Protein AF-A0A0B1RZV7-F1 (afdb_monomer_lite)

Secondary structure (DSSP, 8-state):
------SSSS--B---EESS-GGGTT-TT----EEEEEBTTT--EEEEE-SSTTS-EEEEEE-HHHHHTTT-EEEEEEEE-TTS-EEEEEEE-TTS-EEEEEEEEEEPPSSTT---EEE-----TT---------

InterPro domains:
  IPR008826 Selenium-binding protein [PF05694] (2-108)
  IPR008826 Selenium-binding protein [PTHR23300] (2-108)

Radius of gyration: 15.54 Å; chains: 1; bounding box: 46×25×46 Å

Foldseek 3Di:
DDDEDDPDPPFAQAEKEFLDDCLQVVDPVDDRFWIWTQRFPQQKIWIWGPNDVNDIYTDDIDHNVVQQVVQFGRFHDWYAHNQSKIKTWTQGGNVRHGPHTWIWIFDDDPDPPDDGDGGGDTPDPPDDPPDDDDD

Structure (mmCIF, N/CA/C/O backbone):
data_AF-A0A0B1RZV7-F1
#
_entry.id   AF-A0A0B1RZV7-F1
#
loop_
_atom_site.group_PDB
_atom_site.id
_atom_site.type_symbol
_atom_site.label_atom_id
_atom_site.label_alt_id
_atom_site.label_comp_id
_atom_site.label_asym_id
_atom_site.label_entity_id
_atom_site.label_seq_id
_atom_site.pdbx_PDB_ins_code
_atom_site.Cartn_x
_atom_site.Cartn_y
_atom_site.Cartn_z
_atom_site.occupancy
_atom_site.B_iso_or_equiv
_atom_site.auth_seq_id
_atom_site.auth_comp_id
_atom_site.auth_asym_id
_atom_site.auth_atom_id
_atom_site.pdbx_PDB_model_num
ATOM 1 N N . LEU A 1 1 ? -3.651 5.299 -23.240 1.00 76.56 1 LEU A N 1
ATOM 2 C CA . LEU A 1 1 ? -3.867 5.532 -21.798 1.00 76.56 1 LEU A CA 1
ATOM 3 C C . LEU A 1 1 ? -3.963 4.164 -21.140 1.00 76.56 1 LEU A C 1
ATOM 5 O O . LEU A 1 1 ? -4.674 3.335 -21.692 1.00 76.56 1 LEU A O 1
ATOM 9 N N . SER A 1 2 ? -3.241 3.925 -20.047 1.00 91.94 2 SER A N 1
ATOM 10 C CA . SER A 1 2 ? -3.402 2.733 -19.201 1.00 91.94 2 SER A CA 1
ATOM 11 C C . SER A 1 2 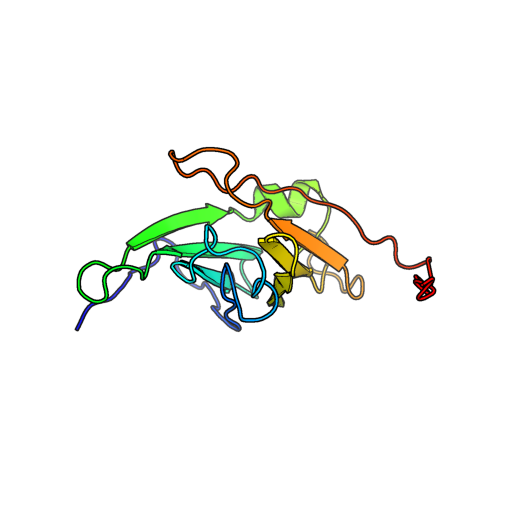? -4.251 3.109 -17.979 1.00 91.94 2 SER A C 1
ATOM 13 O O . SER A 1 2 ? -4.231 4.270 -17.561 1.00 91.94 2 SER A O 1
ATOM 15 N N . ARG A 1 3 ? -5.036 2.167 -17.455 1.00 93.44 3 ARG A N 1
ATOM 16 C CA . ARG A 1 3 ? -5.940 2.339 -16.308 1.00 93.44 3 ARG A CA 1
ATOM 17 C C . ARG A 1 3 ? -5.917 1.055 -15.486 1.00 93.44 3 ARG A C 1
ATOM 19 O O . ARG A 1 3 ? -5.836 -0.025 -16.058 1.00 93.44 3 ARG A O 1
ATOM 26 N N . VAL A 1 4 ? -6.025 1.198 -14.170 1.00 95.19 4 VAL A N 1
ATOM 27 C CA . VAL A 1 4 ? -6.217 0.085 -13.239 1.00 95.19 4 VAL A CA 1
ATOM 28 C C . VAL A 1 4 ? -7.611 0.216 -12.647 1.00 95.19 4 VAL A C 1
ATOM 30 O O . VAL A 1 4 ? -7.952 1.272 -12.115 1.00 95.19 4 VAL A O 1
ATOM 33 N N . ASP A 1 5 ? -8.416 -0.831 -12.788 1.00 95.19 5 ASP A N 1
ATOM 34 C CA . ASP A 1 5 ? -9.727 -0.940 -12.155 1.00 95.19 5 ASP A CA 1
ATOM 35 C C . ASP A 1 5 ? -9.583 -1.703 -10.840 1.00 95.19 5 ASP A C 1
ATOM 37 O O . ASP A 1 5 ? -9.027 -2.803 -10.814 1.00 95.19 5 ASP A O 1
ATOM 41 N N . PHE A 1 6 ? -10.059 -1.107 -9.748 1.00 95.69 6 PHE A N 1
ATOM 42 C CA . PHE A 1 6 ? -10.070 -1.765 -8.448 1.00 95.69 6 PHE A CA 1
ATOM 43 C C . PHE A 1 6 ? -11.293 -2.679 -8.318 1.00 95.69 6 PHE A C 1
ATOM 45 O O . PHE A 1 6 ? -12.358 -2.349 -8.843 1.00 95.69 6 PHE A O 1
ATOM 52 N N . PRO A 1 7 ? -11.150 -3.838 -7.651 1.00 94.94 7 PRO A N 1
ATOM 53 C CA . PRO A 1 7 ? -12.195 -4.858 -7.614 1.00 94.94 7 PRO A CA 1
ATOM 54 C C . PRO A 1 7 ? -13.367 -4.511 -6.688 1.00 94.94 7 PRO A C 1
ATOM 56 O O . PRO A 1 7 ? -14.423 -5.129 -6.807 1.00 94.94 7 PRO A O 1
ATOM 59 N N . HIS A 1 8 ? -13.189 -3.553 -5.775 1.00 96.19 8 HIS A N 1
ATOM 60 C CA . HIS A 1 8 ? -14.166 -3.226 -4.741 1.00 96.19 8 HIS A CA 1
ATOM 61 C C . HIS A 1 8 ? -14.831 -1.874 -5.002 1.00 96.19 8 HIS A C 1
ATOM 63 O O . HIS A 1 8 ? -14.203 -0.918 -5.459 1.00 96.19 8 HIS A O 1
ATOM 69 N N . GLU A 1 9 ? -16.125 -1.796 -4.705 1.00 93.44 9 GLU A N 1
ATOM 70 C CA . GLU A 1 9 ? -16.883 -0.553 -4.802 1.00 93.44 9 GLU A CA 1
ATOM 71 C C . GLU A 1 9 ? -16.708 0.304 -3.547 1.00 93.44 9 GLU A C 1
ATOM 73 O O . GLU A 1 9 ? -16.459 -0.198 -2.454 1.00 93.44 9 GLU A O 1
ATOM 78 N N . SER A 1 10 ? -16.932 1.610 -3.700 1.00 91.81 10 SER A N 1
ATOM 79 C CA . SER A 1 10 ? -16.941 2.590 -2.605 1.00 91.81 10 SER A CA 1
ATOM 80 C C . SER A 1 10 ? -15.602 2.818 -1.899 1.00 91.81 10 SER A C 1
ATOM 82 O O . SER A 1 10 ? -15.590 3.516 -0.893 1.00 91.81 10 SER A O 1
ATOM 84 N N . ASP A 1 11 ? -14.485 2.320 -2.432 1.00 96.25 11 ASP A N 1
ATOM 85 C CA . ASP A 1 11 ? -13.154 2.671 -1.933 1.00 96.25 11 ASP A CA 1
ATOM 86 C C . ASP A 1 11 ? -12.832 4.151 -2.169 1.00 96.25 11 ASP A C 1
ATOM 88 O O . ASP A 1 11 ? -12.844 4.642 -3.302 1.00 9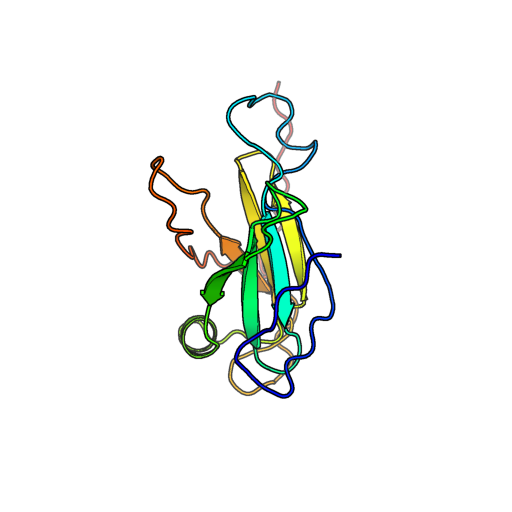6.25 11 ASP A O 1
ATOM 92 N N . GLU A 1 12 ? -12.487 4.862 -1.097 1.00 96.06 12 GLU A N 1
ATOM 93 C CA . GLU A 1 12 ? -12.022 6.246 -1.154 1.00 96.06 12 GLU A CA 1
ATOM 94 C C . GLU A 1 12 ? -10.492 6.299 -1.208 1.00 96.06 12 GLU A C 1
ATOM 96 O O . GLU A 1 12 ? -9.821 6.477 -0.189 1.00 96.06 12 GLU A O 1
ATOM 101 N N . VAL A 1 13 ? -9.919 6.172 -2.408 1.00 95.06 13 VAL A N 1
ATOM 102 C CA . VAL A 1 13 ? -8.490 6.460 -2.614 1.00 95.06 13 VAL A CA 1
ATOM 103 C C . VAL A 1 13 ? -8.250 7.946 -2.350 1.00 95.06 13 VAL A C 1
ATOM 105 O O . VAL A 1 13 ? -8.663 8.796 -3.140 1.00 95.06 13 VAL A O 1
ATOM 108 N N . HIS A 1 14 ? -7.587 8.253 -1.236 1.00 90.62 14 HIS A N 1
ATOM 109 C CA . HIS A 1 14 ? -7.487 9.623 -0.727 1.00 90.62 14 HIS A CA 1
ATOM 110 C C . HIS A 1 14 ? -6.086 10.220 -0.922 1.00 90.62 14 HIS A C 1
ATOM 112 O O . HIS A 1 14 ? -5.909 11.257 -1.565 1.00 90.62 14 HIS A O 1
ATOM 118 N N . HIS A 1 15 ? -5.062 9.530 -0.419 1.00 95.38 15 HIS A N 1
ATOM 119 C CA . HIS A 1 15 ? -3.654 9.869 -0.625 1.00 95.38 15 HIS A CA 1
ATOM 120 C C . HIS A 1 15 ? -2.926 8.752 -1.375 1.00 95.38 15 HIS A C 1
ATOM 122 O O . HIS A 1 15 ? -3.402 7.626 -1.486 1.00 95.38 15 HIS A O 1
ATOM 128 N N . SER A 1 16 ? -1.733 9.068 -1.878 1.00 94.62 16 SER A N 1
ATOM 129 C CA . SER A 1 16 ? -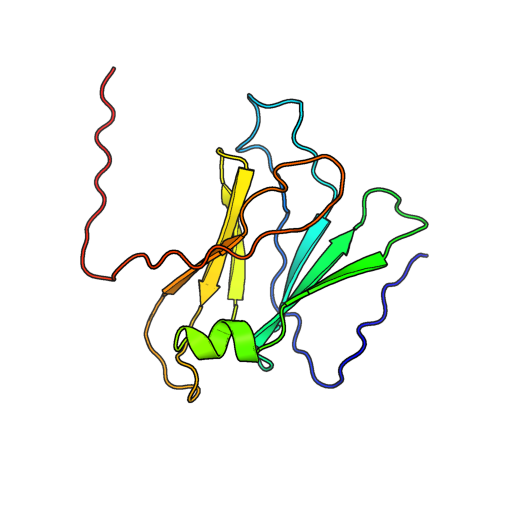0.857 8.106 -2.544 1.00 94.62 16 SER A CA 1
ATOM 130 C C . SER A 1 16 ? 0.591 8.294 -2.108 1.00 94.62 16 SER A C 1
ATOM 132 O O . SER A 1 16 ? 1.064 9.429 -2.020 1.00 94.62 16 SER A O 1
ATOM 134 N N . GLY A 1 17 ? 1.303 7.190 -1.909 1.00 93.25 17 GLY A N 1
ATOM 135 C CA . GLY A 1 17 ? 2.739 7.157 -1.648 1.00 93.25 17 GLY A CA 1
ATOM 136 C C . GLY A 1 17 ? 3.493 6.326 -2.680 1.00 93.25 17 GLY A C 1
ATOM 137 O O . GLY A 1 17 ? 2.904 5.588 -3.466 1.00 93.25 17 GLY A O 1
ATOM 138 N N . TRP A 1 18 ? 4.817 6.433 -2.662 1.00 92.19 18 TRP A N 1
ATOM 139 C CA . TRP A 1 18 ? 5.707 5.600 -3.472 1.00 92.19 18 TRP A CA 1
ATOM 140 C C . TRP A 1 18 ? 6.370 4.532 -2.611 1.00 92.19 18 TRP A C 1
ATOM 142 O O . TRP A 1 18 ? 6.737 4.810 -1.471 1.00 92.19 18 TRP A O 1
ATOM 152 N N . ASN A 1 19 ? 6.625 3.356 -3.186 1.00 86.69 19 ASN A N 1
ATOM 153 C CA . ASN A 1 19 ? 7.419 2.316 -2.524 1.00 86.69 19 ASN A CA 1
ATOM 154 C C . ASN A 1 19 ? 8.880 2.734 -2.272 1.00 86.69 19 ASN A C 1
ATOM 156 O O . ASN A 1 19 ? 9.545 2.213 -1.387 1.00 86.69 19 ASN A O 1
ATOM 160 N N . THR A 1 20 ? 9.415 3.658 -3.071 1.00 86.12 20 THR A N 1
ATOM 161 C CA . THR A 1 20 ? 10.791 4.153 -2.948 1.00 86.12 20 THR A CA 1
ATOM 162 C C . THR A 1 20 ? 10.873 5.600 -3.418 1.00 86.12 20 THR A C 1
ATOM 164 O O . THR A 1 20 ? 10.292 5.989 -4.437 1.00 86.12 20 THR A O 1
ATOM 167 N N . CYS A 1 21 ? 11.651 6.416 -2.713 1.00 83.94 21 CYS A N 1
ATOM 168 C CA . CYS A 1 21 ? 11.899 7.805 -3.079 1.00 83.94 21 CYS A CA 1
ATOM 169 C C . CYS A 1 21 ? 13.367 8.203 -2.901 1.00 83.94 21 CYS A C 1
ATOM 171 O O . CYS A 1 21 ? 14.240 7.356 -2.737 1.00 83.94 21 CYS A O 1
ATOM 173 N N . SER A 1 22 ? 13.653 9.503 -2.991 1.00 84.62 22 SER A N 1
ATOM 174 C CA . SER A 1 22 ? 15.011 10.042 -2.868 1.00 84.62 22 SER A CA 1
ATOM 175 C C . SER A 1 22 ? 15.652 9.785 -1.502 1.00 84.62 22 SER A C 1
ATOM 177 O O . SER A 1 22 ? 16.869 9.883 -1.397 1.00 84.62 22 SER A O 1
ATOM 179 N N . SER A 1 23 ? 14.879 9.415 -0.474 1.00 81.19 23 SER A N 1
ATOM 180 C CA . SER A 1 23 ? 15.414 8.957 0.816 1.00 81.19 23 SER A CA 1
ATOM 181 C C . SER A 1 23 ? 16.320 7.727 0.677 1.00 81.19 23 SER A C 1
ATOM 183 O O . SER A 1 23 ? 17.243 7.558 1.466 1.00 81.19 23 SER A O 1
ATOM 185 N N . CYS A 1 24 ? 16.115 6.909 -0.359 1.00 80.44 24 CYS A N 1
ATOM 186 C CA . CYS A 1 24 ? 16.883 5.696 -0.646 1.00 80.44 24 CYS A CA 1
ATOM 187 C C . CYS A 1 24 ? 18.123 5.944 -1.530 1.00 80.44 24 CYS A C 1
ATOM 189 O O . CYS A 1 24 ? 18.586 5.020 -2.196 1.00 80.44 24 CYS A O 1
ATOM 191 N N . PHE A 1 25 ? 18.662 7.171 -1.592 1.00 80.25 25 PHE A N 1
ATOM 192 C CA . PHE A 1 25 ? 19.695 7.548 -2.576 1.00 80.25 25 PHE A CA 1
ATOM 193 C C . PHE A 1 25 ? 20.943 6.641 -2.576 1.00 80.25 25 PHE A C 1
ATOM 195 O O . PHE A 1 25 ? 21.588 6.488 -3.610 1.00 80.25 25 PHE A O 1
ATOM 202 N N . GLY A 1 26 ? 21.280 6.037 -1.431 1.00 80.44 26 GLY A N 1
ATOM 203 C CA . GLY A 1 26 ? 22.433 5.146 -1.273 1.00 80.44 26 GLY A CA 1
ATOM 204 C C . GLY A 1 26 ? 22.199 3.703 -1.729 1.00 80.44 26 GLY A C 1
ATOM 205 O O . GLY A 1 26 ? 23.133 2.905 -1.705 1.00 80.44 26 GLY A O 1
ATOM 206 N N . ASN A 1 27 ? 20.979 3.343 -2.140 1.00 80.94 27 ASN A N 1
ATOM 207 C CA . ASN A 1 27 ? 20.624 1.977 -2.503 1.00 80.94 27 ASN A CA 1
ATOM 208 C C . ASN A 1 27 ? 20.047 1.893 -3.924 1.00 80.94 27 ASN A C 1
ATOM 210 O O . ASN A 1 27 ? 18.837 1.934 -4.134 1.00 80.94 27 ASN A O 1
ATOM 214 N N . ALA A 1 28 ? 20.932 1.689 -4.903 1.00 82.94 28 ALA A N 1
ATOM 215 C CA . ALA A 1 28 ? 20.575 1.579 -6.320 1.00 82.94 28 ALA A CA 1
ATOM 216 C C . ALA A 1 28 ? 19.731 0.336 -6.676 1.00 82.94 28 ALA A C 1
ATOM 218 O O . ALA A 1 28 ? 19.233 0.240 -7.796 1.00 82.94 28 ALA A O 1
ATOM 219 N N . SER A 1 29 ? 19.581 -0.626 -5.756 1.00 82.00 29 SER A N 1
ATOM 220 C CA . SER A 1 29 ? 18.712 -1.789 -5.978 1.00 82.00 29 SER A CA 1
ATOM 221 C C . SER A 1 29 ? 17.226 -1.464 -5.811 1.00 82.00 29 SER A C 1
ATOM 223 O O . SER A 1 29 ? 16.384 -2.185 -6.345 1.00 82.00 29 SER A O 1
ATOM 225 N N . LEU A 1 30 ? 16.897 -0.374 -5.110 1.00 81.50 30 LEU A N 1
ATOM 226 C CA . LEU A 1 30 ? 15.523 0.060 -4.898 1.00 81.50 30 LEU A CA 1
ATOM 227 C C . LEU A 1 30 ? 15.060 0.931 -6.064 1.00 81.50 30 LEU A C 1
ATOM 229 O O . LEU A 1 30 ? 15.746 1.862 -6.490 1.00 81.50 30 LEU A O 1
ATOM 233 N N . LYS A 1 31 ? 13.866 0.636 -6.577 1.00 84.94 31 LYS A N 1
ATOM 234 C CA . LYS A 1 31 ? 13.264 1.361 -7.693 1.00 84.94 31 LYS A CA 1
ATOM 235 C C . LYS A 1 31 ? 11.875 1.849 -7.325 1.00 84.94 31 LYS A C 1
ATOM 237 O O . LYS A 1 31 ? 11.098 1.146 -6.682 1.00 84.94 31 LYS A O 1
ATOM 242 N N . ARG A 1 32 ? 11.554 3.048 -7.804 1.00 89.31 32 ARG A N 1
ATOM 243 C CA . ARG A 1 32 ? 10.219 3.635 -7.717 1.00 89.31 32 ARG A CA 1
ATOM 244 C C . ARG A 1 32 ? 9.331 3.029 -8.799 1.00 89.31 32 ARG A C 1
ATOM 246 O O . ARG A 1 32 ? 9.272 3.548 -9.908 1.00 89.31 32 ARG A O 1
ATOM 253 N N . THR A 1 33 ? 8.701 1.908 -8.480 1.00 91.00 33 THR A N 1
ATOM 254 C CA . THR A 1 33 ? 7.899 1.118 -9.427 1.00 91.00 33 THR A CA 1
ATOM 255 C C . THR A 1 33 ? 6.475 0.887 -8.958 1.00 91.00 33 THR A C 1
ATOM 257 O O . THR A 1 33 ? 5.657 0.462 -9.765 1.00 91.00 33 THR A O 1
ATOM 260 N N . HIS A 1 34 ? 6.156 1.183 -7.693 1.00 92.31 34 HIS A N 1
ATOM 261 C CA . HIS A 1 34 ? 4.829 0.931 -7.144 1.00 92.31 34 HIS A CA 1
ATOM 262 C C . HIS A 1 34 ? 4.247 2.149 -6.444 1.00 92.31 34 HIS A C 1
ATOM 264 O O . HIS A 1 34 ? 4.931 2.841 -5.680 1.00 92.31 34 HIS A O 1
ATOM 270 N N . LEU A 1 35 ? 2.957 2.359 -6.685 1.00 94.62 35 LEU A N 1
ATOM 271 C CA . LEU A 1 35 ? 2.121 3.275 -5.930 1.00 94.62 35 LEU A CA 1
ATOM 272 C C . LEU A 1 35 ? 1.449 2.527 -4.784 1.00 94.62 35 LEU A C 1
ATOM 274 O O . LEU A 1 35 ? 0.907 1.440 -4.975 1.00 94.62 35 LEU A O 1
ATOM 278 N N . ILE A 1 36 ? 1.480 3.147 -3.611 1.00 94.19 36 ILE A N 1
ATOM 279 C CA . IL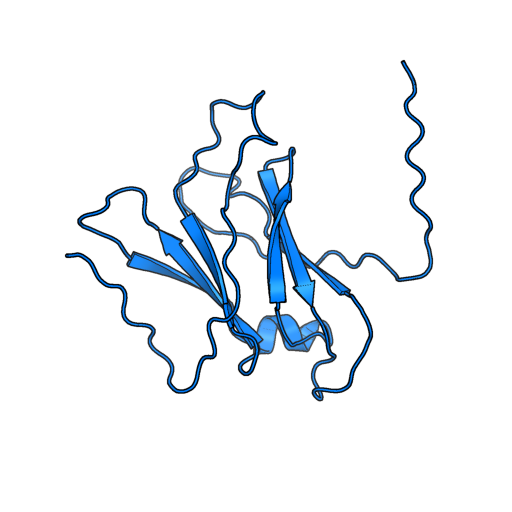E A 1 36 ? 0.807 2.701 -2.395 1.00 94.19 36 ILE A CA 1
ATOM 280 C C . ILE A 1 36 ? -0.418 3.584 -2.224 1.00 94.19 36 ILE A C 1
ATOM 282 O O . ILE A 1 36 ? -0.280 4.805 -2.117 1.00 94.19 36 ILE A O 1
ATOM 286 N N . LEU A 1 37 ? -1.599 2.976 -2.229 1.00 96.31 37 LEU A N 1
ATOM 287 C CA . LEU A 1 37 ? -2.881 3.671 -2.287 1.00 96.31 37 LEU A CA 1
ATOM 288 C C . LEU A 1 37 ? -3.754 3.276 -1.086 1.00 96.31 37 LEU A C 1
ATOM 290 O O . LEU A 1 37 ? -4.525 2.317 -1.170 1.00 96.31 37 LEU A O 1
ATOM 294 N N . PRO A 1 38 ? -3.612 3.987 0.044 1.00 95.81 38 PRO A N 1
ATOM 295 C CA . PRO A 1 38 ? -4.555 3.929 1.154 1.00 95.81 38 PRO A CA 1
ATOM 296 C C . PRO A 1 38 ? -5.978 4.317 0.733 1.00 95.81 38 PRO A C 1
ATOM 298 O O . PRO A 1 38 ? -6.186 5.376 0.130 1.00 95.81 38 PRO A O 1
ATOM 301 N N . CYS A 1 39 ? -6.949 3.472 1.074 1.00 96.94 39 CYS A N 1
ATOM 302 C CA . CYS A 1 39 ? -8.373 3.741 0.912 1.00 96.94 39 CYS A CA 1
ATOM 303 C C . CYS A 1 39 ? -8.955 4.126 2.271 1.00 96.94 39 CYS A C 1
ATOM 305 O O . CYS A 1 39 ? -9.041 3.300 3.177 1.00 96.94 39 CYS A O 1
ATOM 307 N N . LEU A 1 40 ? -9.315 5.400 2.415 1.00 94.62 40 LEU A N 1
ATOM 308 C CA . LEU A 1 40 ? -9.578 6.010 3.713 1.00 94.62 40 LEU A CA 1
ATOM 309 C C . LEU A 1 40 ? -10.792 5.397 4.413 1.00 94.62 40 LEU A C 1
ATOM 311 O O . LEU A 1 40 ? -10.735 5.130 5.604 1.00 94.62 40 LEU A O 1
ATOM 315 N N . ASN A 1 41 ? -11.889 5.206 3.686 1.00 94.00 41 ASN A N 1
ATOM 316 C CA . ASN A 1 41 ? -13.178 4.819 4.258 1.00 94.00 41 ASN A CA 1
ATOM 317 C C . ASN A 1 41 ? -13.389 3.303 4.377 1.00 94.00 41 ASN A C 1
ATOM 319 O O . ASN A 1 41 ? -14.268 2.868 5.115 1.00 94.00 41 ASN A O 1
ATOM 323 N N . SER A 1 42 ? -12.641 2.519 3.608 1.00 96.00 42 SER A N 1
ATOM 324 C CA . SER A 1 42 ? -12.812 1.076 3.500 1.00 96.00 42 SER A CA 1
ATOM 325 C C . SER A 1 42 ? -11.703 0.296 4.174 1.00 96.00 42 SER A C 1
ATOM 327 O O . SER A 1 42 ? -11.764 -0.923 4.168 1.00 96.00 42 SER A O 1
ATOM 329 N N . ASP A 1 43 ? -10.691 0.978 4.713 1.00 94.81 43 ASP A N 1
ATOM 330 C CA . ASP A 1 43 ? -9.510 0.407 5.364 1.00 94.81 43 ASP A CA 1
ATOM 331 C C . ASP A 1 43 ? -8.607 -0.446 4.464 1.00 94.81 43 ASP A C 1
ATOM 333 O O . ASP A 1 43 ? -7.653 -1.072 4.925 1.00 94.81 43 ASP A O 1
ATOM 337 N N . ARG A 1 44 ? -8.852 -0.448 3.155 1.00 95.06 44 ARG A N 1
ATOM 338 C CA . ARG A 1 44 ? -8.057 -1.209 2.193 1.00 95.06 44 ARG A CA 1
ATOM 339 C C . ARG A 1 44 ? -6.795 -0.459 1.788 1.00 95.06 44 ARG A C 1
ATOM 341 O O . ARG A 1 44 ? -6.770 0.768 1.718 1.00 95.06 44 ARG A O 1
ATOM 348 N N . ILE A 1 45 ? -5.739 -1.190 1.444 1.00 93.62 45 ILE A N 1
ATOM 349 C CA . ILE A 1 45 ? -4.555 -0.605 0.804 1.00 93.62 45 ILE A CA 1
ATOM 350 C C . ILE A 1 45 ? -4.279 -1.351 -0.496 1.00 93.62 45 ILE A C 1
ATOM 352 O O . ILE A 1 45 ? -4.083 -2.567 -0.496 1.00 93.62 45 ILE A O 1
ATOM 356 N N . TYR A 1 46 ? -4.209 -0.614 -1.601 1.00 94.12 46 TYR A N 1
ATOM 357 C CA . TYR A 1 46 ? -3.793 -1.161 -2.888 1.00 94.12 46 TYR A CA 1
ATOM 358 C C . TYR A 1 46 ? -2.328 -0.862 -3.175 1.00 94.12 46 TYR A C 1
ATOM 360 O O . TYR A 1 46 ? -1.830 0.235 -2.911 1.00 94.12 46 TYR A O 1
ATOM 368 N N . ILE A 1 47 ? -1.651 -1.833 -3.783 1.00 92.75 47 ILE A N 1
ATOM 369 C CA . ILE A 1 47 ? -0.305 -1.679 -4.322 1.00 92.75 47 ILE A CA 1
ATOM 370 C C . ILE A 1 47 ? -0.370 -1.906 -5.826 1.00 92.75 47 ILE A C 1
ATOM 372 O O . ILE A 1 47 ? -0.665 -3.006 -6.302 1.00 92.75 47 ILE A O 1
ATOM 376 N N . VAL A 1 48 ? -0.0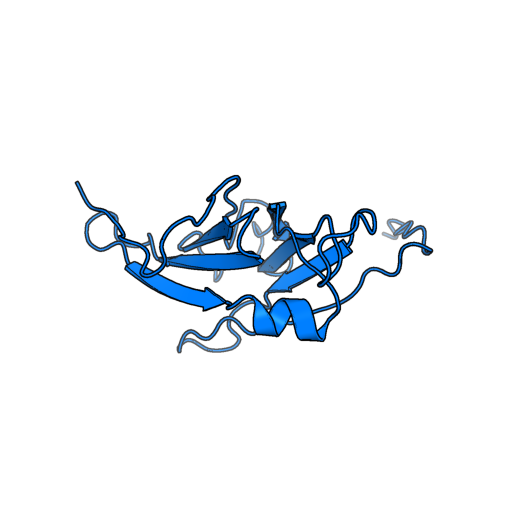92 -0.846 -6.578 1.00 93.50 48 VAL A N 1
ATOM 377 C CA . VAL A 1 48 ? -0.176 -0.843 -8.039 1.00 93.50 48 VAL A CA 1
ATOM 378 C C . VAL A 1 48 ? 1.222 -0.750 -8.619 1.00 93.50 48 VAL A C 1
ATOM 380 O O . VAL A 1 48 ? 1.943 0.205 -8.332 1.00 93.50 48 VAL A O 1
ATOM 383 N N . ASN A 1 49 ? 1.593 -1.707 -9.466 1.00 91.94 49 ASN A N 1
ATOM 384 C CA . ASN A 1 49 ? 2.813 -1.621 -10.253 1.00 91.94 49 ASN A CA 1
ATOM 385 C C . ASN A 1 49 ? 2.595 -0.686 -11.443 1.00 91.94 49 ASN A C 1
ATOM 387 O O . ASN A 1 49 ? 1.648 -0.837 -12.217 1.00 91.94 49 ASN A O 1
ATOM 391 N N . VAL A 1 50 ? 3.494 0.285 -11.560 1.00 94.62 50 VAL A N 1
ATOM 392 C CA . VAL A 1 50 ? 3.523 1.315 -12.598 1.00 94.62 50 VAL A CA 1
ATOM 393 C C . VAL A 1 50 ? 4.887 1.387 -13.297 1.00 94.62 50 VAL A C 1
ATOM 395 O O . VAL A 1 50 ? 5.198 2.394 -13.926 1.00 94.62 50 VAL A O 1
ATOM 398 N N . GLU A 1 51 ? 5.720 0.344 -13.192 1.00 93.25 51 GLU A N 1
ATOM 399 C CA . GLU A 1 51 ? 7.037 0.279 -13.847 1.00 93.25 51 GLU A CA 1
ATOM 400 C C . GLU A 1 51 ? 6.925 0.400 -15.371 1.00 93.25 51 GLU A C 1
ATOM 402 O O . GLU A 1 51 ? 7.772 1.026 -16.004 1.00 93.25 51 GLU A O 1
ATOM 407 N N . ASN A 1 52 ? 5.866 -0.172 -15.949 1.00 94.06 52 ASN A N 1
ATOM 408 C CA . ASN A 1 52 ? 5.514 -0.012 -17.353 1.00 94.06 52 ASN A CA 1
ATOM 409 C C . ASN A 1 52 ? 4.241 0.833 -17.468 1.00 94.06 52 ASN A C 1
ATOM 411 O O . ASN A 1 52 ? 3.149 0.385 -17.119 1.00 94.06 52 ASN A O 1
ATOM 415 N N . GLU A 1 53 ? 4.351 2.039 -18.024 1.00 91.75 53 GLU A N 1
ATOM 416 C CA . GLU A 1 53 ? 3.230 2.975 -18.140 1.00 91.75 53 GLU A CA 1
ATOM 417 C C . GLU A 1 53 ? 2.098 2.480 -19.057 1.00 91.75 53 GLU A C 1
ATOM 419 O O . GLU A 1 53 ? 0.989 3.020 -19.039 1.00 91.75 53 GLU A O 1
ATOM 424 N N . ARG A 1 54 ? 2.367 1.459 -19.881 1.00 94.12 54 ARG A N 1
ATOM 425 C CA . ARG A 1 54 ? 1.384 0.825 -20.772 1.00 94.12 54 ARG A CA 1
ATOM 426 C C . ARG A 1 54 ? 0.747 -0.431 -20.182 1.00 94.12 54 ARG A C 1
ATOM 428 O O . ARG A 1 54 ? -0.233 -0.898 -20.750 1.00 94.12 54 ARG A O 1
ATOM 435 N N . ASP A 1 55 ? 1.283 -0.943 -19.078 1.00 94.12 55 ASP A N 1
ATOM 436 C CA . ASP A 1 55 ? 0.857 -2.178 -18.411 1.00 94.12 55 ASP A CA 1
ATOM 437 C C . ASP A 1 55 ? 0.866 -1.967 -16.891 1.00 94.12 55 ASP A C 1
ATOM 439 O O . ASP A 1 55 ? 1.636 -2.572 -16.144 1.00 94.12 55 ASP A O 1
ATOM 443 N N . MET A 1 56 ? 0.037 -1.019 -16.447 1.00 95.62 56 MET A N 1
ATOM 444 C CA . MET A 1 56 ? -0.152 -0.782 -15.018 1.00 95.62 56 MET A CA 1
ATOM 445 C C . MET A 1 56 ? -1.104 -1.843 -14.485 1.00 95.62 56 MET A C 1
ATOM 447 O O . MET A 1 56 ? -2.123 -2.123 -15.118 1.00 95.62 56 MET A O 1
ATOM 451 N N . ARG A 1 57 ? -0.805 -2.406 -13.315 1.00 93.62 57 ARG A N 1
ATOM 452 C CA . ARG A 1 57 ? -1.609 -3.491 -12.745 1.00 93.62 57 ARG A CA 1
ATOM 453 C C . ARG A 1 57 ? -1.668 -3.421 -11.231 1.00 93.62 57 ARG A C 1
ATOM 455 O O . ARG A 1 57 ? -0.690 -3.072 -10.570 1.00 93.62 57 ARG A O 1
ATOM 462 N N . LEU A 1 58 ? -2.824 -3.786 -10.694 1.00 92.88 58 LEU A N 1
ATOM 463 C CA . LEU A 1 58 ? -2.970 -4.084 -9.280 1.00 92.88 58 LEU A CA 1
ATOM 464 C C . LEU A 1 58 ? -2.170 -5.357 -8.975 1.00 92.88 58 LEU A C 1
ATOM 466 O O . LEU A 1 58 ? -2.446 -6.402 -9.559 1.00 92.88 58 LEU A O 1
ATOM 470 N N . GLU A 1 59 ? -1.168 -5.259 -8.102 1.00 87.94 59 GLU A N 1
ATOM 471 C CA . GLU A 1 59 ? -0.353 -6.414 -7.704 1.00 87.94 59 GLU A CA 1
ATOM 472 C C . GLU A 1 59 ? -0.759 -6.974 -6.349 1.00 87.94 59 GLU A C 1
ATOM 474 O O . GLU A 1 59 ? -0.780 -8.190 -6.175 1.00 87.94 59 GLU A O 1
ATOM 479 N N . VAL A 1 60 ? -1.077 -6.100 -5.391 1.00 85.94 60 VAL A N 1
ATOM 480 C CA . VAL A 1 60 ? -1.449 -6.517 -4.038 1.00 85.94 60 VAL A CA 1
ATOM 481 C C . VAL A 1 60 ? -2.639 -5.708 -3.554 1.00 85.94 60 VAL A C 1
ATOM 483 O O . VAL A 1 60 ? -2.677 -4.485 -3.699 1.00 85.94 60 VAL A O 1
ATOM 486 N N . THR A 1 61 ? -3.569 -6.411 -2.917 1.00 89.88 61 THR A N 1
ATOM 487 C CA . THR A 1 61 ? -4.622 -5.829 -2.094 1.00 89.88 61 THR A CA 1
ATOM 488 C C . THR A 1 61 ? -4.397 -6.274 -0.658 1.00 89.88 61 THR A C 1
ATOM 490 O O . THR A 1 61 ? -4.345 -7.471 -0.383 1.00 89.88 61 THR A O 1
ATOM 493 N N . ILE A 1 62 ? -4.248 -5.315 0.250 1.00 88.19 62 ILE A N 1
ATOM 494 C CA . ILE A 1 62 ? -4.279 -5.557 1.691 1.00 88.19 62 ILE A CA 1
ATOM 495 C C . ILE A 1 62 ? -5.711 -5.306 2.141 1.00 88.19 62 ILE A C 1
ATOM 497 O O . ILE A 1 62 ? -6.174 -4.164 2.097 1.00 88.19 62 ILE A O 1
ATOM 501 N N . GLU A 1 63 ? -6.402 -6.377 2.519 1.00 92.19 63 GLU A N 1
ATOM 502 C CA . GLU A 1 63 ? -7.803 -6.314 2.926 1.00 92.19 63 GLU A CA 1
ATOM 503 C C . GLU A 1 63 ? -7.963 -5.790 4.371 1.00 92.19 63 GLU A C 1
ATOM 505 O O . GLU A 1 63 ? -7.051 -5.967 5.192 1.00 92.19 63 GLU A O 1
ATOM 510 N N . PRO A 1 64 ? -9.104 -5.146 4.686 1.00 92.38 64 PRO A N 1
ATOM 511 C CA . PRO A 1 64 ? -9.365 -4.493 5.975 1.00 92.38 64 PRO A CA 1
ATOM 512 C C . PRO A 1 64 ? -9.169 -5.390 7.192 1.00 92.38 64 PRO A C 1
ATOM 514 O O . PRO A 1 64 ? -8.658 -4.936 8.215 1.00 92.38 64 PRO A O 1
ATOM 517 N N . GLU A 1 65 ? -9.519 -6.672 7.071 1.00 88.88 65 GLU A N 1
ATOM 518 C CA . GLU A 1 65 ? -9.460 -7.641 8.165 1.00 88.88 65 GLU A CA 1
ATOM 519 C C . GLU A 1 65 ? -8.052 -7.717 8.758 1.00 88.88 65 GLU A C 1
ATOM 521 O O . GLU A 1 65 ? -7.904 -7.794 9.977 1.00 88.88 65 GLU A O 1
ATOM 526 N N . LEU A 1 66 ? -7.015 -7.598 7.918 1.00 83.69 66 LEU A N 1
ATOM 527 C CA . LEU A 1 66 ? -5.635 -7.591 8.387 1.00 83.69 66 LEU A CA 1
ATOM 528 C C . LEU A 1 66 ? -5.346 -6.376 9.271 1.00 83.69 66 LEU A C 1
ATOM 530 O O . LEU A 1 66 ? -4.663 -6.517 10.276 1.00 83.69 66 LEU A O 1
ATOM 534 N N . LEU A 1 67 ? -5.838 -5.182 8.925 1.00 85.88 67 LEU A N 1
ATOM 535 C CA . LEU A 1 67 ? -5.663 -3.992 9.765 1.00 85.88 67 LEU A CA 1
ATOM 536 C C . LEU A 1 67 ? -6.485 -4.110 11.056 1.00 85.88 67 LEU A C 1
ATOM 538 O O . LEU A 1 67 ? -6.014 -3.757 12.141 1.00 85.88 67 LEU A O 1
ATOM 542 N N . HIS A 1 68 ? -7.690 -4.670 10.961 1.00 89.00 68 HIS A N 1
ATOM 543 C CA . HIS A 1 68 ? -8.594 -4.830 12.095 1.00 89.00 68 HIS A CA 1
ATOM 544 C C . HIS A 1 68 ? -8.075 -5.824 13.142 1.00 89.00 68 HIS A C 1
ATOM 546 O O . HIS A 1 68 ? -8.279 -5.585 14.333 1.00 89.00 68 HIS A O 1
ATOM 552 N N . GLU A 1 69 ? -7.313 -6.855 12.751 1.00 85.06 69 GLU A N 1
ATOM 553 C CA . GLU A 1 69 ? -6.586 -7.742 13.684 1.00 85.06 69 GLU A CA 1
ATOM 554 C C . GLU A 1 69 ? -5.653 -6.971 14.638 1.00 85.06 69 GLU A C 1
ATOM 556 O O . GLU A 1 69 ? -5.404 -7.392 15.770 1.00 85.06 69 GLU A O 1
ATOM 561 N N . TYR A 1 70 ? -5.178 -5.801 14.206 1.00 82.06 70 TYR A N 1
ATOM 562 C CA . TYR A 1 70 ? -4.312 -4.902 14.969 1.00 82.06 70 TYR A CA 1
ATOM 563 C C . TYR A 1 70 ? -5.067 -3.725 15.609 1.00 82.06 70 TYR A C 1
ATOM 565 O O . TYR A 1 70 ? -4.450 -2.834 16.202 1.00 82.06 70 TYR A O 1
ATOM 573 N N . ASN A 1 71 ? -6.401 -3.726 15.541 1.00 88.56 71 ASN A N 1
ATOM 574 C CA . ASN A 1 71 ? -7.282 -2.675 16.043 1.00 88.56 71 ASN A CA 1
ATOM 575 C C . ASN A 1 71 ? -6.910 -1.272 15.517 1.00 88.56 71 ASN A C 1
ATOM 577 O O . ASN A 1 71 ? -6.732 -0.326 16.301 1.00 88.56 71 ASN A O 1
ATOM 581 N N . ILE A 1 72 ? -6.738 -1.175 14.196 1.00 88.62 72 ILE A N 1
ATOM 582 C CA . ILE A 1 72 ? -6.415 0.047 13.447 1.00 88.62 72 ILE A CA 1
ATOM 583 C C . ILE A 1 72 ? -7.247 0.130 12.159 1.00 88.62 72 ILE A C 1
ATOM 585 O O . ILE A 1 72 ? -7.616 -0.894 11.592 1.00 88.62 72 ILE A O 1
ATOM 589 N N . SER A 1 73 ? -7.516 1.352 11.707 1.00 92.94 73 SER A N 1
ATOM 590 C CA . SER A 1 73 ? -8.314 1.682 10.516 1.00 92.94 73 SER A CA 1
ATOM 591 C C . SER A 1 73 ? -7.944 3.075 9.978 1.00 92.94 73 SER A C 1
ATOM 593 O O . SER A 1 73 ? -7.052 3.753 10.510 1.00 92.94 73 SER A O 1
ATOM 595 N N . PHE A 1 74 ? -8.640 3.521 8.933 1.00 94.62 74 PHE A N 1
ATOM 596 C CA . PHE A 1 74 ? -8.460 4.793 8.241 1.00 94.62 74 PHE A CA 1
ATOM 597 C C . PHE A 1 74 ? -7.014 5.014 7.780 1.00 94.62 74 PHE A C 1
ATOM 599 O O . PHE A 1 74 ? -6.338 5.938 8.259 1.00 94.62 74 PHE A O 1
ATOM 606 N N . PRO A 1 75 ? -6.501 4.168 6.867 1.00 94.00 75 PRO A N 1
ATOM 607 C CA . PRO A 1 75 ? -5.183 4.357 6.298 1.00 94.00 75 PRO A CA 1
ATOM 608 C C . PRO A 1 75 ? -5.189 5.652 5.479 1.00 94.00 75 PRO A C 1
ATOM 610 O O . PRO A 1 75 ? -6.027 5.867 4.605 1.00 94.00 75 PRO A O 1
ATOM 613 N N . HIS A 1 76 ? -4.252 6.541 5.788 1.00 94.19 76 HIS A N 1
ATOM 614 C CA . HIS A 1 76 ? -4.261 7.910 5.283 1.00 94.19 76 HIS A CA 1
ATOM 615 C C . HIS A 1 76 ? -3.007 8.203 4.456 1.00 94.19 76 HIS A C 1
ATOM 617 O O . HIS A 1 76 ? -3.003 8.001 3.249 1.00 94.19 76 HIS A O 1
ATOM 623 N N . THR A 1 77 ? -1.909 8.643 5.067 1.00 93.25 77 THR A N 1
ATOM 624 C CA . THR A 1 77 ? -0.690 9.038 4.352 1.00 93.25 77 THR A CA 1
ATOM 625 C C . THR A 1 77 ? 0.321 7.898 4.277 1.00 93.25 77 THR A C 1
ATOM 627 O O . THR A 1 77 ? 0.677 7.324 5.303 1.00 93.25 77 THR A O 1
ATOM 630 N N . ALA A 1 78 ? 0.851 7.624 3.081 1.00 92.12 78 ALA A N 1
ATOM 631 C CA . ALA A 1 78 ? 1.940 6.671 2.861 1.00 92.12 78 ALA A CA 1
ATOM 632 C C . ALA A 1 78 ? 3.271 7.383 2.542 1.00 92.12 78 ALA A C 1
ATOM 634 O O . ALA A 1 78 ? 3.329 8.258 1.675 1.00 92.12 78 ALA A O 1
ATOM 635 N N . HIS A 1 79 ? 4.354 6.971 3.204 1.00 90.50 79 HIS A N 1
ATOM 636 C CA . HIS A 1 79 ? 5.703 7.519 3.056 1.00 90.50 79 HIS A CA 1
ATOM 637 C C . HIS A 1 79 ? 6.767 6.418 2.964 1.00 90.50 79 HIS A C 1
ATOM 639 O O . HIS A 1 79 ? 6.879 5.567 3.837 1.00 90.50 79 HIS A O 1
ATOM 645 N N . CYS A 1 80 ? 7.606 6.491 1.935 1.00 86.88 80 CYS A N 1
ATOM 646 C CA . CYS A 1 80 ? 8.844 5.718 1.809 1.00 86.88 80 CYS A CA 1
ATOM 647 C C . CYS A 1 80 ? 9.897 6.169 2.830 1.00 86.88 80 CYS A C 1
ATOM 649 O O . CYS A 1 80 ? 10.160 7.366 2.986 1.00 86.88 80 CYS A O 1
ATOM 651 N N . LEU A 1 81 ? 10.568 5.208 3.454 1.00 86.50 81 LEU A N 1
ATOM 652 C CA . LEU A 1 81 ? 11.680 5.423 4.375 1.00 86.50 81 LEU A CA 1
ATOM 653 C C . LEU A 1 81 ? 13.024 5.121 3.702 1.00 86.50 81 LEU A C 1
ATOM 655 O O . LEU A 1 81 ? 13.080 4.586 2.598 1.00 86.50 81 LEU A O 1
ATOM 659 N N . ALA A 1 82 ? 14.124 5.542 4.331 1.00 84.25 82 ALA A N 1
ATOM 660 C CA . ALA A 1 82 ? 15.469 5.418 3.759 1.00 84.25 82 ALA A CA 1
ATOM 661 C C . ALA A 1 82 ? 16.001 3.971 3.741 1.00 84.25 82 ALA A C 1
ATOM 663 O O . ALA A 1 82 ? 16.889 3.652 2.953 1.00 84.25 82 ALA A O 1
ATOM 664 N N . ASP A 1 83 ? 15.461 3.104 4.597 1.00 80.38 83 ASP A N 1
ATOM 665 C CA . ASP A 1 83 ? 15.768 1.670 4.675 1.00 80.38 83 ASP A CA 1
ATOM 666 C C . ASP A 1 83 ? 14.984 0.821 3.657 1.00 80.38 83 ASP A C 1
ATOM 668 O O . ASP A 1 83 ? 15.283 -0.362 3.472 1.00 80.38 83 ASP A O 1
ATOM 672 N N . GLY A 1 84 ? 14.048 1.444 2.934 1.00 78.25 84 GLY A N 1
ATOM 673 C CA . GLY A 1 84 ? 13.211 0.811 1.922 1.00 78.25 84 GLY A CA 1
ATOM 674 C C . GLY A 1 84 ? 11.842 0.363 2.429 1.00 78.25 84 GLY A C 1
ATOM 675 O O . GLY A 1 84 ? 11.048 -0.101 1.612 1.00 78.25 84 GLY A O 1
ATOM 676 N N . ASP A 1 85 ? 11.546 0.527 3.719 1.00 83.75 85 ASP A N 1
ATOM 677 C CA . ASP A 1 85 ? 10.210 0.265 4.250 1.00 83.75 85 ASP A CA 1
ATOM 678 C C . ASP A 1 85 ? 9.248 1.409 3.896 1.00 83.75 85 ASP A C 1
ATOM 680 O O . ASP A 1 85 ? 9.644 2.545 3.606 1.00 83.75 85 ASP A O 1
ATOM 684 N N . ILE A 1 86 ? 7.951 1.113 3.920 1.00 86.50 86 ILE A N 1
ATOM 685 C CA . ILE A 1 86 ? 6.893 2.099 3.689 1.00 86.50 86 ILE A CA 1
ATOM 686 C C . ILE A 1 86 ? 6.108 2.269 4.977 1.00 86.50 86 ILE A C 1
ATOM 688 O O . ILE A 1 86 ? 5.528 1.312 5.471 1.00 86.50 86 ILE A O 1
ATOM 692 N N . MET A 1 87 ? 6.032 3.490 5.486 1.00 89.62 87 MET A N 1
ATOM 693 C CA . MET A 1 87 ? 5.205 3.848 6.631 1.00 89.62 87 MET A CA 1
ATOM 694 C C . MET A 1 87 ? 3.847 4.367 6.163 1.00 89.62 87 MET A C 1
ATOM 696 O O . MET A 1 87 ? 3.785 5.261 5.321 1.00 89.62 87 MET A O 1
ATOM 700 N N . ILE A 1 88 ? 2.765 3.858 6.743 1.00 90.62 88 ILE A N 1
ATOM 701 C CA . ILE A 1 88 ? 1.396 4.309 6.482 1.00 90.62 88 ILE A CA 1
ATOM 702 C C . ILE A 1 88 ? 0.771 4.763 7.796 1.00 90.62 88 ILE A C 1
ATOM 704 O O . ILE A 1 88 ? 0.759 4.007 8.766 1.00 90.62 88 ILE A O 1
ATOM 708 N N . SER A 1 89 ? 0.264 5.994 7.840 1.00 91.50 89 SER A N 1
ATOM 709 C CA . SER A 1 89 ? -0.474 6.508 8.995 1.00 91.50 89 SER A CA 1
ATOM 710 C C . SER A 1 89 ? -1.897 5.959 9.041 1.00 91.50 89 SER A C 1
ATOM 712 O O . SER A 1 89 ? -2.571 5.954 8.013 1.00 91.50 89 SER A O 1
ATOM 714 N N . MET A 1 90 ? -2.368 5.633 10.238 1.00 90.62 90 MET A N 1
ATOM 715 C CA . MET A 1 90 ? -3.723 5.175 10.547 1.00 90.62 90 MET A CA 1
ATOM 716 C C . MET A 1 90 ? -4.381 6.180 11.493 1.00 90.62 90 MET A C 1
ATOM 718 O O . MET A 1 90 ? -3.716 6.658 12.421 1.00 90.62 90 MET A O 1
ATOM 722 N N . LEU A 1 91 ? -5.651 6.516 11.255 1.00 92.12 91 LEU A N 1
ATOM 723 C CA . LEU A 1 91 ? -6.363 7.557 12.013 1.00 92.12 91 LEU A CA 1
ATOM 724 C C . LEU A 1 91 ? -7.366 7.009 13.035 1.00 92.12 91 LEU A C 1
ATOM 726 O O . LEU A 1 91 ? -7.777 7.748 13.935 1.00 92.12 91 LEU A O 1
ATOM 730 N N . GLY A 1 92 ? -7.759 5.740 12.921 1.00 90.75 92 GLY A N 1
ATOM 731 C CA . GLY A 1 92 ? -8.757 5.151 13.807 1.00 90.75 92 GLY A CA 1
ATOM 732 C C . GLY A 1 92 ? -8.432 3.741 14.271 1.00 90.75 92 GLY A C 1
ATOM 733 O O . GLY A 1 92 ? -7.372 3.185 13.975 1.00 90.75 92 GLY A O 1
ATOM 734 N N . ASP A 1 93 ? -9.352 3.199 15.059 1.00 91.25 93 ASP A N 1
ATOM 735 C CA . ASP A 1 93 ? -9.394 1.808 15.500 1.00 91.25 93 ASP A CA 1
ATOM 736 C C . ASP A 1 93 ? -10.380 0.974 14.662 1.00 91.25 93 ASP A C 1
ATOM 738 O O . ASP A 1 93 ? -11.095 1.513 13.820 1.00 91.25 93 ASP A O 1
ATOM 742 N N . ALA A 1 94 ? -10.441 -0.342 14.864 1.00 91.06 94 ALA A N 1
ATOM 743 C CA . ALA A 1 94 ? -11.274 -1.219 14.028 1.00 91.06 94 ALA A CA 1
ATOM 744 C C . ALA A 1 94 ? -12.791 -0.942 14.135 1.00 91.06 94 ALA A C 1
ATOM 746 O O . ALA A 1 94 ? -13.557 -1.376 13.282 1.00 91.06 94 ALA A O 1
ATOM 747 N N . GLU A 1 95 ? -13.234 -0.217 15.164 1.00 92.81 95 GLU A N 1
ATOM 748 C CA . GLU A 1 95 ? -14.632 0.202 15.335 1.00 92.81 95 GLU A CA 1
ATOM 749 C C . GLU A 1 95 ? -14.916 1.572 14.697 1.00 92.81 95 GLU A C 1
ATOM 751 O O . GLU A 1 95 ? -16.046 2.061 14.707 1.00 92.81 95 GLU A O 1
ATOM 756 N N . GLY A 1 96 ? -13.886 2.198 14.134 1.00 88.44 96 GLY A N 1
ATOM 757 C CA . GLY A 1 96 ? -13.948 3.493 13.488 1.00 88.44 96 GLY A CA 1
ATOM 758 C C . GLY A 1 96 ? -13.844 4.678 14.450 1.00 88.44 96 GLY A C 1
ATOM 759 O O . GLY A 1 96 ? -14.107 5.818 14.059 1.00 88.44 96 GLY A O 1
ATOM 760 N N . ASN A 1 97 ? -13.452 4.447 15.706 1.00 91.06 97 ASN A N 1
ATOM 761 C CA . ASN A 1 97 ? -13.212 5.524 16.655 1.00 91.06 97 ASN A CA 1
ATOM 762 C C . ASN A 1 97 ? -11.843 6.163 16.407 1.00 91.06 97 ASN A C 1
ATOM 764 O O . ASN A 1 97 ? -10.875 5.509 16.019 1.00 91.06 97 ASN A O 1
ATOM 768 N N . ASN A 1 98 ? -11.733 7.458 16.702 1.00 85.00 98 ASN A N 1
ATOM 769 C CA . ASN A 1 98 ? -10.457 8.163 16.649 1.00 85.00 98 ASN A CA 1
ATOM 770 C C . ASN A 1 98 ? -9.510 7.650 17.749 1.00 85.00 98 ASN A C 1
ATOM 772 O O . ASN A 1 98 ? -9.808 7.779 18.938 1.00 85.00 98 ASN A O 1
ATOM 776 N N . LYS A 1 99 ? -8.342 7.135 17.350 1.00 75.69 99 LYS A N 1
ATOM 777 C CA . LYS A 1 99 ? -7.291 6.622 18.250 1.00 75.69 99 LYS A CA 1
ATOM 778 C C . LYS A 1 99 ? -6.022 7.490 18.239 1.00 75.69 99 LYS A C 1
ATOM 780 O O . LYS A 1 99 ? -4.977 7.109 18.772 1.00 75.69 99 LYS A O 1
ATOM 785 N N . GLY A 1 100 ? -6.084 8.659 17.604 1.00 70.94 100 GLY A N 1
ATOM 786 C CA . GLY A 1 100 ? -4.900 9.424 17.232 1.00 70.94 100 GLY A CA 1
ATOM 787 C C . GLY A 1 100 ? -4.061 8.704 16.170 1.00 70.94 100 GLY A C 1
ATOM 788 O O . GLY A 1 100 ? -4.485 7.726 15.563 1.00 70.94 100 GLY A O 1
ATOM 789 N N . LEU A 1 101 ? -2.844 9.195 15.940 1.00 74.38 101 LEU A N 1
ATOM 790 C CA . LEU A 1 101 ? -1.962 8.677 14.896 1.00 74.38 101 LEU A CA 1
ATOM 791 C C . LEU A 1 101 ? -1.339 7.332 15.301 1.00 74.38 101 LEU A C 1
ATOM 793 O O . LEU A 1 101 ? -0.543 7.282 16.241 1.00 74.38 101 LEU A O 1
ATOM 797 N N . SER A 1 102 ? -1.651 6.266 14.567 1.00 76.56 102 SER A N 1
ATOM 798 C CA . SER A 1 102 ? -0.882 5.011 14.574 1.00 76.56 102 SER A CA 1
ATOM 799 C C . SER A 1 102 ? -0.144 4.848 13.243 1.00 76.56 102 SER A C 1
ATOM 801 O O . SER A 1 102 ? -0.466 5.530 12.272 1.00 76.56 102 SER A O 1
ATOM 803 N N . VAL A 1 103 ? 0.863 3.975 13.177 1.00 77.31 103 VAL A N 1
ATOM 804 C CA . VAL A 1 103 ? 1.584 3.694 11.925 1.00 77.31 103 VAL A CA 1
ATOM 805 C C . VAL A 1 103 ? 1.708 2.198 11.680 1.00 77.31 103 VAL A C 1
ATOM 807 O O . VAL A 1 103 ? 1.859 1.421 12.620 1.00 77.31 103 VAL A O 1
ATOM 810 N N . VAL A 1 104 ? 1.665 1.818 10.409 1.00 76.12 104 VAL A N 1
ATOM 811 C CA . VAL A 1 104 ? 1.976 0.475 9.911 1.00 76.12 104 VAL A CA 1
ATOM 812 C C . VAL A 1 104 ? 3.169 0.567 8.980 1.00 76.12 104 VAL A C 1
ATOM 814 O O . VAL A 1 104 ? 3.319 1.563 8.272 1.00 76.12 104 VAL A O 1
ATOM 817 N N . PHE A 1 105 ? 3.995 -0.477 8.963 1.00 78.94 105 PHE A N 1
ATOM 818 C CA . PHE A 1 105 ? 5.100 -0.597 8.027 1.00 78.94 105 PHE A CA 1
ATOM 819 C C . PHE A 1 105 ? 4.808 -1.714 7.021 1.00 78.94 105 PHE A C 1
ATOM 821 O O . PHE A 1 105 ? 4.337 -2.796 7.375 1.00 78.94 105 PHE A O 1
ATOM 828 N N . LEU A 1 106 ? 5.069 -1.453 5.747 1.00 74.69 106 LEU A N 1
ATOM 829 C CA . LEU A 1 106 ? 5.187 -2.497 4.738 1.00 74.69 106 LEU A CA 1
ATOM 830 C C . LEU A 1 106 ? 6.678 -2.745 4.542 1.00 74.69 106 LEU A C 1
ATOM 832 O O . LEU A 1 106 ? 7.400 -1.829 4.137 1.00 74.69 106 LEU A O 1
ATOM 836 N N . ASP A 1 107 ? 7.124 -3.961 4.862 1.00 68.62 107 ASP A N 1
ATOM 837 C CA . ASP A 1 107 ? 8.507 -4.371 4.642 1.00 68.62 107 ASP A CA 1
ATOM 838 C C . ASP A 1 107 ? 8.761 -4.402 3.127 1.00 68.62 107 ASP A C 1
ATOM 840 O O . ASP A 1 107 ? 7.927 -4.869 2.335 1.00 68.62 107 ASP A O 1
ATOM 844 N N . LYS A 1 108 ? 9.958 -3.981 2.713 1.00 64.38 108 LYS A N 1
ATOM 845 C CA . LYS A 1 108 ? 10.401 -4.214 1.334 1.00 64.38 108 LYS A CA 1
ATOM 846 C C . LYS A 1 108 ? 10.400 -5.721 0.998 1.00 64.38 108 LYS A C 1
ATOM 848 O O . LYS A 1 108 ? 10.739 -6.541 1.862 1.00 64.38 108 LYS A O 1
ATOM 853 N N . PRO A 1 109 ? 10.134 -6.110 -0.264 1.00 56.25 109 PRO A N 1
ATOM 854 C CA . PRO A 1 109 ? 10.296 -7.495 -0.701 1.00 56.25 109 PRO A CA 1
ATOM 855 C C . PRO A 1 109 ? 11.710 -8.001 -0.374 1.00 56.25 109 PRO A C 1
ATOM 857 O O . PRO A 1 109 ? 12.708 -7.321 -0.644 1.00 56.25 109 PRO A O 1
ATOM 860 N N . ARG A 1 110 ? 11.811 -9.175 0.264 1.00 50.91 110 ARG A N 1
ATOM 861 C CA . ARG A 1 110 ? 13.108 -9.767 0.648 1.00 50.91 110 ARG A CA 1
ATOM 862 C C . ARG A 1 110 ? 13.776 -10.530 -0.499 1.00 50.91 110 ARG A C 1
ATOM 864 O O . ARG A 1 110 ? 14.999 -10.592 -0.509 1.00 50.91 110 ARG A O 1
ATOM 871 N N . ASP A 1 111 ? 12.997 -10.990 -1.478 1.00 48.09 111 ASP A N 1
ATOM 872 C CA . ASP A 1 111 ? 13.455 -11.706 -2.674 1.00 48.09 111 ASP A CA 1
ATOM 873 C C . ASP A 1 111 ? 12.805 -11.156 -3.955 1.00 48.09 111 ASP A C 1
ATOM 875 O O . ASP A 1 111 ? 11.838 -10.394 -3.902 1.00 48.09 111 ASP A O 1
ATOM 879 N N . ARG A 1 112 ? 13.355 -11.541 -5.119 1.00 43.09 112 ARG A N 1
ATOM 880 C CA . ARG A 1 112 ? 12.923 -11.095 -6.462 1.00 43.09 112 ARG A CA 1
ATOM 881 C C . ARG A 1 112 ? 11.473 -11.458 -6.823 1.00 43.09 112 ARG A C 1
ATOM 883 O O . ARG A 1 112 ? 10.963 -10.893 -7.783 1.00 43.09 112 ARG A O 1
ATOM 890 N N . ASP A 1 113 ? 10.829 -12.333 -6.052 1.00 38.81 113 ASP A N 1
ATOM 891 C CA . ASP A 1 113 ? 9.505 -12.904 -6.340 1.00 38.81 113 ASP A CA 1
ATOM 892 C C . ASP A 1 113 ? 8.357 -12.245 -5.543 1.00 38.81 113 ASP A C 1
ATOM 894 O O . ASP A 1 113 ? 7.388 -12.898 -5.170 1.00 38.81 113 ASP A O 1
ATOM 898 N N . SER A 1 114 ? 8.454 -10.931 -5.316 1.00 43.09 114 SER A N 1
ATOM 899 C CA . SER A 1 114 ? 7.302 -10.028 -5.136 1.00 43.09 114 SER A CA 1
ATOM 900 C C . SER A 1 114 ? 6.221 -10.472 -4.141 1.00 43.09 114 SER A C 1
ATOM 902 O O . SER A 1 114 ? 5.096 -10.782 -4.523 1.00 43.09 114 SER A O 1
ATOM 904 N N . ILE A 1 115 ? 6.515 -10.408 -2.842 1.00 43.84 115 ILE A N 1
ATOM 905 C CA . ILE A 1 115 ? 5.466 -10.347 -1.818 1.00 43.84 115 ILE A CA 1
ATOM 906 C C . ILE A 1 115 ? 5.836 -9.205 -0.873 1.00 43.84 115 ILE A C 1
ATOM 908 O O . ILE A 1 115 ? 6.866 -9.253 -0.198 1.00 43.84 115 ILE A O 1
ATOM 912 N N . TYR A 1 116 ? 5.029 -8.143 -0.869 1.00 49.09 116 TYR A N 1
ATOM 913 C CA . TYR A 1 116 ? 5.077 -7.141 0.190 1.00 49.09 116 TYR A CA 1
ATOM 914 C C . TYR A 1 116 ? 4.663 -7.844 1.481 1.00 49.09 116 TYR A C 1
ATOM 916 O O . TYR A 1 116 ? 3.531 -8.308 1.602 1.00 49.09 116 TYR A O 1
ATOM 924 N N . PHE A 1 117 ? 5.585 -7.969 2.432 1.00 46.53 117 PHE A N 1
ATOM 925 C CA . PHE A 1 117 ? 5.242 -8.461 3.759 1.00 46.53 117 PHE A CA 1
ATOM 926 C C . PHE A 1 117 ? 4.684 -7.282 4.554 1.00 46.53 117 PHE A C 1
ATOM 928 O O . PHE A 1 117 ? 5.377 -6.292 4.789 1.00 46.53 117 PHE A O 1
ATOM 935 N N . VAL A 1 118 ? 3.417 -7.363 4.955 1.00 48.97 118 VAL A N 1
ATOM 936 C CA . VAL A 1 118 ? 2.842 -6.384 5.882 1.00 48.97 118 VAL A CA 1
ATOM 937 C C . VAL A 1 118 ? 3.436 -6.662 7.260 1.00 48.97 118 VAL A C 1
ATOM 939 O O . VAL A 1 118 ? 3.246 -7.734 7.827 1.00 48.97 118 VAL A O 1
ATOM 942 N N . SER A 1 119 ? 4.196 -5.708 7.783 1.00 49.16 119 SER A N 1
ATOM 943 C CA . SER A 1 119 ? 4.903 -5.802 9.057 1.00 49.16 119 SER A CA 1
ATOM 944 C C . SER A 1 119 ? 4.338 -4.716 9.957 1.00 49.16 119 SER A C 1
ATOM 946 O O . SER A 1 119 ? 4.824 -3.586 10.018 1.00 49.16 119 SER A O 1
ATOM 948 N N . VAL A 1 120 ? 3.236 -5.029 10.637 1.00 46.88 120 VAL A N 1
ATOM 949 C CA . VAL A 1 120 ? 2.603 -4.066 11.540 1.00 46.88 120 VAL A CA 1
ATOM 950 C C . VAL A 1 120 ? 3.504 -3.861 12.758 1.00 46.88 120 VAL A C 1
ATOM 952 O O . VAL A 1 120 ? 3.540 -4.675 13.680 1.00 46.88 120 VAL A O 1
ATOM 955 N N . ARG A 1 121 ? 4.263 -2.760 12.758 1.00 51.50 121 ARG A N 1
ATOM 956 C CA . ARG A 1 121 ? 5.032 -2.293 13.915 1.00 51.50 121 ARG A CA 1
ATOM 957 C C . ARG A 1 121 ? 4.371 -1.052 14.490 1.00 51.50 121 ARG A C 1
ATOM 959 O O . ARG A 1 121 ? 4.336 -0.010 13.846 1.00 51.50 121 ARG A O 1
ATOM 966 N N . PHE A 1 122 ? 3.897 -1.152 15.725 1.00 47.34 122 PHE A N 1
ATOM 967 C CA . PHE A 1 122 ? 3.335 -0.011 16.435 1.00 47.34 122 PHE A CA 1
ATOM 968 C C . PHE A 1 122 ? 4.444 0.925 16.921 1.00 47.34 122 PHE A C 1
ATOM 970 O O . PHE A 1 122 ? 5.320 0.520 17.688 1.00 47.34 122 PHE A O 1
ATOM 977 N N . LEU A 1 123 ? 4.355 2.205 16.561 1.00 48.28 123 LEU A N 1
ATOM 978 C CA . LEU A 1 123 ? 4.925 3.260 17.394 1.00 48.28 123 LEU A CA 1
ATOM 979 C C . LEU A 1 123 ? 3.935 3.504 18.536 1.00 48.28 123 LEU A C 1
ATOM 981 O O . LEU A 1 123 ? 2.917 4.168 18.357 1.00 48.28 123 LE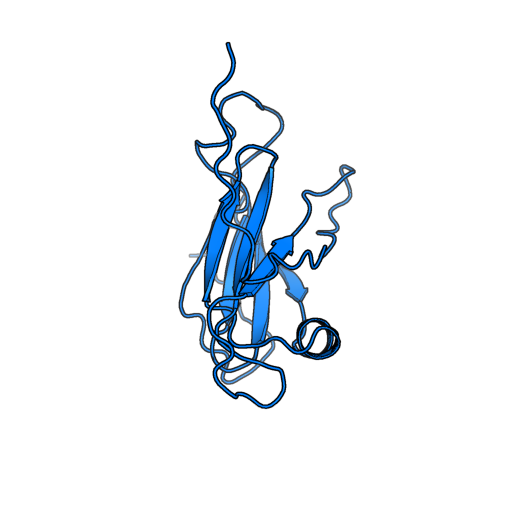U A O 1
ATOM 985 N N . LEU A 1 124 ? 4.195 2.914 19.704 1.00 37.72 124 LEU A N 1
ATOM 986 C CA . LEU A 1 124 ? 3.440 3.233 20.916 1.00 37.72 124 LEU A CA 1
ATOM 987 C C . LEU A 1 124 ? 3.541 4.747 21.167 1.00 37.72 124 LEU A C 1
ATOM 989 O O . LEU A 1 124 ? 4.647 5.280 21.273 1.00 37.72 124 LEU A O 1
ATOM 993 N N . GLN A 1 125 ? 2.394 5.420 21.292 1.00 36.88 125 GLN A N 1
ATOM 994 C CA . GLN A 1 125 ? 2.236 6.877 21.453 1.00 36.88 125 GLN A CA 1
ATOM 995 C C . GLN A 1 125 ? 2.868 7.488 22.730 1.00 36.88 125 GLN A C 1
ATOM 997 O O . GLN A 1 125 ? 2.536 8.607 23.094 1.00 36.88 125 GLN A O 1
ATOM 1002 N N . ASN A 1 126 ? 3.816 6.821 23.399 1.00 29.14 126 ASN A N 1
ATOM 1003 C CA . ASN A 1 126 ? 4.479 7.333 24.607 1.00 29.14 126 ASN A CA 1
ATOM 1004 C C . ASN A 1 126 ? 6.016 7.312 24.570 1.00 29.14 126 ASN A C 1
ATOM 1006 O O . ASN A 1 126 ? 6.647 7.429 25.618 1.00 29.14 126 ASN A O 1
ATOM 1010 N N . MET A 1 127 ? 6.654 7.218 23.400 1.00 25.53 127 MET A N 1
ATOM 1011 C CA . MET A 1 127 ? 8.096 7.475 23.308 1.00 25.53 127 MET A CA 1
ATOM 1012 C C . MET A 1 127 ? 8.409 8.613 22.348 1.00 25.53 127 MET A C 1
ATOM 1014 O O . MET A 1 127 ? 8.367 8.473 21.129 1.00 25.53 127 MET A O 1
ATOM 1018 N N . ILE A 1 128 ? 8.816 9.731 22.942 1.00 25.62 128 ILE A N 1
ATOM 1019 C CA . ILE A 1 128 ? 9.758 10.670 22.346 1.00 25.62 128 ILE A CA 1
ATOM 1020 C C . ILE A 1 128 ? 10.937 9.843 21.805 1.00 25.62 128 ILE A C 1
ATOM 1022 O O . ILE A 1 128 ? 11.742 9.337 22.582 1.00 25.62 128 ILE A O 1
ATOM 1026 N N . SER A 1 129 ? 11.049 9.680 20.486 1.00 24.45 129 SER A N 1
ATOM 1027 C CA . SER A 1 129 ? 12.294 9.216 19.872 1.00 24.45 129 SER A CA 1
ATOM 1028 C C . SER A 1 129 ? 13.096 10.443 19.460 1.00 24.45 129 SER A C 1
ATOM 1030 O O . SER A 1 129 ? 13.058 10.892 18.318 1.00 24.45 129 SER A O 1
ATOM 1032 N N . ILE A 1 130 ? 13.810 11.017 20.429 1.00 24.97 130 ILE A N 1
ATOM 1033 C CA . ILE A 1 130 ? 15.026 11.768 20.127 1.00 24.97 130 ILE A CA 1
ATOM 1034 C C . ILE A 1 130 ? 16.031 10.705 19.682 1.00 24.97 130 ILE A C 1
ATOM 1036 O O . ILE A 1 130 ? 16.529 9.942 20.509 1.00 24.97 130 ILE A O 1
ATOM 1040 N N . ARG A 1 131 ? 16.306 10.605 18.379 1.00 23.55 131 ARG A N 1
ATOM 1041 C CA . ARG A 1 131 ? 17.564 10.002 17.934 1.00 23.55 131 ARG A CA 1
ATOM 1042 C C . ARG A 1 131 ? 18.611 11.101 17.963 1.00 23.55 131 ARG A C 1
ATOM 1044 O O . ARG A 1 131 ? 18.560 12.029 17.160 1.00 23.55 131 ARG A O 1
ATOM 1051 N N . ALA A 1 132 ? 19.505 10.999 18.940 1.00 22.23 132 ALA A N 1
ATOM 1052 C CA . ALA A 1 132 ? 20.778 11.691 18.921 1.00 22.23 132 ALA A CA 1
ATOM 1053 C C . ALA A 1 132 ? 21.494 11.361 17.601 1.00 22.23 132 ALA A C 1
ATOM 1055 O O . ALA A 1 132 ? 21.542 10.202 17.183 1.00 22.23 132 ALA A O 1
ATOM 1056 N N . MET A 1 133 ? 21.976 12.404 16.928 1.00 25.23 133 MET A N 1
ATOM 1057 C CA . MET A 1 133 ? 23.106 12.278 16.018 1.00 25.23 133 MET A CA 1
ATOM 1058 C C . MET A 1 133 ? 24.320 12.003 16.895 1.00 25.23 133 MET A C 1
ATOM 1060 O O . MET A 1 133 ? 24.639 12.856 17.716 1.00 25.23 133 MET A O 1
ATOM 1064 N N . ASP A 1 134 ? 24.962 10.856 16.708 1.00 28.14 134 ASP A N 1
ATOM 1065 C CA . ASP A 1 134 ? 26.334 10.644 17.153 1.00 28.14 134 ASP A CA 1
ATOM 1066 C C . ASP A 1 134 ? 27.165 10.214 15.931 1.00 28.14 134 ASP A C 1
ATOM 1068 O O . ASP A 1 134 ? 26.839 9.223 15.270 1.00 28.14 134 ASP A O 1
ATOM 1072 N N . ASP A 1 135 ? 28.171 11.060 15.683 1.00 33.53 135 ASP A N 1
ATOM 1073 C CA . ASP A 1 135 ? 29.347 11.064 14.791 1.00 33.53 135 ASP A CA 1
ATOM 1074 C C . ASP A 1 135 ? 29.194 10.931 13.260 1.00 33.53 135 ASP A C 1
ATOM 1076 O O . ASP A 1 135 ? 29.052 9.810 12.718 1.00 33.53 135 ASP A O 1
#

pLDDT: mean 78.71, std 21.38, range [22.23, 96.94]

Sequence (135 aa):
LSRVDFPHESDEVHHSGWNTCSSCFGNASLKRTHLILPCLNSDRIYIVNVENERDMRLEVTIEPELLHEYNISFPHTAHCLADGDIMISMLGDAEGNNKGLSVVFLDKPRDRDSIYFVSVRFLLQNMISIRAMDD

Organism: Oesophagostomum dentatum (NCBI:txid61180)